Protein 4EVE (pdb70)

Organism: Helicobacter pylori (NCBI:txid210)

Solvent-accessible surface area: 8400 Å² total; per-residue (Å²): 196,105,2,38,63,11,0,35,58,0,3,0,0,0,36,5,0,55,90,13,0,50,21,1,3,158,33,3,128,41,160,52,60,170,76,0,42,142,24,0,81,96,15,23,85,96,3,30,86,13,50,90,52,0,22,93,18,0,81,109,58,68,66,138,29,24,117,71,124,86,41,3,100,166,31,26,101,12,181,74,39,130,111,88,83,27,120,7,117,72,0,11,88,71,0,12,98,15,7,68,44,0,31,145,38,0,104,88,0,13,90,21,0,119,191,89,49,27,166,87,0,28,82,26,0,66,78,15,20,64,131,6,101,138,27,15,165,102,20,77,54,98,51,133

InterPro domains:
  IPR002177 DNA-binding protein Dps [PIRSF005900] (2-144)
  IPR002177 DNA-binding protein Dps [PR01346] (25-41)
  IPR002177 DNA-binding protein Dps [PR01346] (49-65)
  IPR002177 DNA-binding protein Dps [PR01346] (121-139)
  IPR002177 DNA-binding protein Dps [PTHR42932] (2-143)
  IPR002177 DNA-binding protein Dps [cd01043] (5-143)
  IPR008331 Ferritin/DPS domain [PF00210] (5-143)
  IPR009078 Ferritin-like superfamily [SSF47240] (2-143)
  IPR012347 Ferritin-like [G3DSA:1.20.1260.10] (1-144)
  IPR023188 DNA-binding protein Dps, conserved site [PS00818] (25-41)
  IPR023188 DNA-binding protein Dps, conserved site [PS00819] (51-65)

Structure (mmCIF, N/CA/C/O backbone):
data_4EVE
#
_entry.id   4EVE
#
_cell.length_a   187.790
_cell.length_b   187.790
_cell.length_c   187.790
_cell.angle_alpha   90.000
_cell.angle_beta   90.000
_cell.angle_gamma   90.000
#
_symmetry.space_group_name_H-M   'F 4 3 2'
#
loop_
_entity.id
_entity.type
_entity.pdbx_description
1 polymer 'Neutrophil-activating protein'
2 non-polymer 'SULFATE ION'
3 water water
#
loop_
_atom_site.group_PDB
_atom_site.id
_atom_site.type_symbol
_atom_site.label_atom_id
_atom_site.label_alt_id
_atom_site.label_comp_id
_atom_site.label_asym_id
_atom_site.label_entity_id
_atom_site.label_seq_id
_atom_site.pdbx_PDB_ins_code
_atom_site.Cartn_x
_atom_site.Cartn_y
_atom_site.Cartn_z
_atom_site.occupancy
_atom_site.B_iso_or_equiv
_atom_site.auth_seq_id
_atom_site.auth_comp_id
_atom_site.auth_asym_id
_atom_site.auth_atom_id
_atom_site.pdbx_PDB_model_num
ATOM 1 N N . MET A 1 21 ? 32.799 30.376 6.154 1.00 35.21 1 MET A N 1
ATOM 2 C CA . MET A 1 21 ? 31.745 29.332 6.353 1.00 35.11 1 MET A CA 1
ATOM 3 C C . MET A 1 21 ? 32.132 28.254 7.374 1.00 34.23 1 MET A C 1
ATOM 4 O O . MET A 1 21 ? 31.316 27.892 8.219 1.00 34.44 1 MET A O 1
ATOM 9 N N . LYS A 1 22 ? 33.360 27.742 7.291 1.00 33.05 2 LYS A N 1
ATOM 10 C CA . LYS A 1 22 ? 33.928 26.900 8.351 1.00 31.79 2 LYS A CA 1
ATOM 11 C C . LYS A 1 22 ? 34.293 27.769 9.557 1.00 30.62 2 LYS A C 1
ATOM 12 O O . LYS A 1 22 ? 34.536 28.964 9.408 1.00 30.28 2 LYS A O 1
ATOM 18 N N . THR A 1 23 ? 34.358 27.160 10.739 1.00 29.21 3 THR A N 1
ATOM 19 C CA . THR A 1 23 ? 34.640 27.898 11.968 1.00 28.16 3 THR A CA 1
ATOM 20 C C . THR A 1 23 ? 35.929 28.727 11.889 1.00 27.39 3 THR A C 1
ATOM 21 O O . THR A 1 23 ? 35.914 29.914 12.218 1.00 26.83 3 THR A O 1
ATOM 25 N N . PHE A 1 24 ? 37.023 28.121 11.429 1.00 26.57 4 PHE A N 1
ATOM 26 C CA . PHE A 1 24 ? 38.304 28.829 11.380 1.00 26.04 4 PHE A CA 1
ATOM 27 C C . PHE A 1 24 ? 38.282 30.003 10.391 1.00 25.20 4 PHE A C 1
ATOM 28 O O . PHE A 1 24 ? 38.943 31.013 10.610 1.00 24.92 4 PHE A O 1
ATOM 36 N N . GLU A 1 25 ? 37.508 29.857 9.320 1.00 24.40 5 GLU A N 1
ATOM 37 C CA . GLU A 1 25 ? 37.319 30.922 8.338 1.00 23.84 5 GLU A CA 1
ATOM 38 C C . GLU A 1 25 ? 36.527 32.103 8.909 1.00 22.76 5 GLU A C 1
ATOM 39 O O . GLU A 1 25 ? 36.890 33.256 8.682 1.00 22.53 5 GLU A O 1
ATOM 45 N N . ILE A 1 26 ? 35.457 31.819 9.653 1.00 21.18 6 ILE A N 1
ATOM 46 C CA . ILE A 1 26 ? 34.715 32.878 10.340 1.00 19.98 6 ILE A CA 1
ATOM 47 C C . ILE A 1 26 ? 35.643 33.617 11.306 1.00 19.08 6 ILE A C 1
ATOM 48 O O . ILE A 1 26 ? 35.686 34.849 11.308 1.00 18.63 6 ILE A O 1
ATOM 53 N N . LEU A 1 27 ? 36.400 32.854 12.096 1.00 18.06 7 LEU A N 1
ATOM 54 C CA . LEU A 1 27 ? 37.356 33.412 13.051 1.00 17.68 7 LEU A CA 1
ATOM 55 C C . LEU A 1 27 ? 38.387 34.322 12.392 1.00 17.52 7 LEU A C 1
ATOM 56 O O . LEU A 1 27 ? 38.656 35.414 12.888 1.00 17.53 7 LEU A O 1
ATOM 61 N N . LYS A 1 28 ? 38.945 33.876 11.270 1.00 17.64 8 LYS A N 1
ATOM 62 C CA . LYS A 1 28 ? 39.983 34.633 10.568 1.00 17.99 8 LYS A CA 1
ATOM 63 C C . LYS A 1 28 ? 39.453 35.943 9.984 1.00 17.68 8 LYS A C 1
ATOM 64 O O . LYS A 1 28 ? 40.122 36.975 10.061 1.00 17.38 8 LYS A O 1
ATOM 70 N N . HIS A 1 29 ? 38.252 35.894 9.410 1.00 17.38 9 HIS A N 1
ATOM 71 C CA . HIS A 1 29 ? 37.595 37.095 8.898 1.00 17.64 9 HIS A CA 1
ATOM 72 C C . HIS A 1 29 ? 37.229 38.067 10.026 1.00 17.18 9 HIS A C 1
ATOM 73 O O . HIS A 1 29 ? 37.294 39.283 9.846 1.00 17.15 9 HIS A O 1
ATOM 80 N N . LEU A 1 30 ? 36.857 37.523 11.186 1.00 16.69 10 LEU A N 1
ATOM 81 C CA . LEU A 1 30 ? 36.593 38.338 12.376 1.00 16.08 10 LEU A CA 1
ATOM 82 C C . LEU A 1 30 ? 37.869 38.968 12.926 1.00 15.84 10 LEU A C 1
ATOM 83 O O . LEU A 1 30 ? 37.842 40.088 13.432 1.00 15.80 10 LEU A O 1
ATOM 88 N N . GLN A 1 31 ? 38.984 38.244 12.838 1.00 15.71 11 GLN A N 1
ATOM 89 C CA . GLN A 1 31 ? 40.270 38.781 13.280 1.00 15.57 11 GLN A CA 1
ATOM 90 C C . GLN A 1 31 ? 40.669 39.959 12.397 1.00 15.35 11 GLN A C 1
ATOM 91 O O . GLN A 1 31 ? 41.230 40.949 12.877 1.00 15.10 11 GLN A O 1
ATOM 97 N N . ALA A 1 32 ? 40.358 39.844 11.107 1.00 15.21 12 ALA A N 1
ATOM 98 C CA . ALA A 1 32 ? 40.599 40.912 10.144 1.00 15.23 12 ALA A CA 1
ATOM 99 C C . ALA A 1 32 ? 39.739 42.133 10.474 1.00 15.19 12 ALA A C 1
ATOM 100 O O . ALA A 1 32 ? 40.246 43.254 10.530 1.00 15.20 12 ALA A O 1
ATOM 102 N N . ASP A 1 33 ? 38.444 41.903 10.710 1.00 15.03 13 ASP A N 1
ATOM 103 C CA . ASP A 1 33 ? 37.527 42.967 11.126 1.00 15.07 13 ASP A CA 1
ATOM 104 C C . ASP A 1 33 ? 38.001 43.655 12.405 1.00 14.68 13 ASP A C 1
ATOM 105 O O . ASP A 1 33 ? 37.932 44.869 12.513 1.00 14.87 13 ASP A O 1
ATOM 110 N N . ALA A 1 34 ? 38.482 42.863 13.362 1.00 14.35 14 ALA A N 1
ATOM 111 C CA . ALA A 1 34 ? 38.918 43.367 14.664 1.00 14.09 14 ALA A CA 1
ATOM 112 C C . ALA A 1 34 ? 40.008 44.433 14.557 1.00 13.94 14 ALA A C 1
ATOM 113 O O . ALA A 1 34 ? 39.901 45.493 15.170 1.00 13.80 14 ALA A O 1
ATOM 115 N N . ILE A 1 35 ? 41.049 44.160 13.776 1.00 13.94 15 ILE A N 1
ATOM 116 C CA . ILE A 1 35 ? 42.151 45.113 13.657 1.00 14.11 15 ILE A CA 1
ATOM 117 C C . ILE A 1 35 ? 41.784 46.309 12.772 1.00 14.32 15 ILE A C 1
ATOM 118 O O . ILE A 1 35 ? 42.222 47.430 13.037 1.00 14.47 15 ILE A O 1
ATOM 123 N N . VAL A 1 36 ? 40.972 46.066 11.741 1.00 14.41 16 VAL A N 1
ATOM 124 C CA . VAL A 1 36 ? 40.466 47.134 10.876 1.00 14.67 16 VAL A CA 1
ATOM 125 C C . VAL A 1 36 ? 39.593 48.090 11.693 1.00 15.04 16 VAL A C 1
ATOM 126 O O . VAL A 1 36 ? 39.689 49.310 11.540 1.00 15.11 16 VAL A O 1
ATOM 130 N N . LEU A 1 37 ? 38.766 47.520 12.571 1.00 15.48 17 LEU A N 1
ATOM 131 C CA . LEU A 1 37 ? 37.902 48.298 13.467 1.00 15.81 17 LEU A CA 1
ATOM 132 C C . LEU A 1 37 ? 38.699 49.023 14.537 1.00 16.06 17 LEU A C 1
ATOM 133 O O . LEU A 1 37 ? 38.354 50.143 14.910 1.00 16.23 17 LEU A O 1
ATOM 138 N N . PHE A 1 38 ? 39.750 48.372 15.037 1.00 16.30 18 PHE A N 1
ATOM 139 C CA . PHE A 1 38 ? 40.700 49.015 15.941 1.00 16.62 18 PHE A CA 1
ATOM 140 C C . PHE A 1 38 ? 41.222 50.313 15.315 1.00 16.66 18 PHE A C 1
ATOM 141 O O . PHE A 1 38 ? 41.265 51.363 15.970 1.00 16.06 18 PHE A O 1
ATOM 149 N N . MET A 1 39 ? 41.616 50.214 14.046 1.00 16.63 19 MET A N 1
ATOM 150 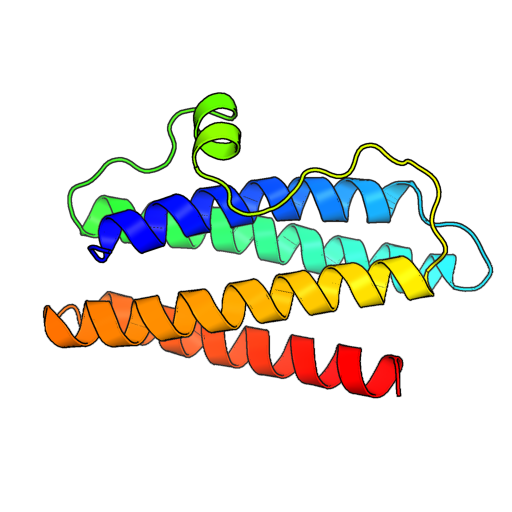C CA . MET A 1 39 ? 42.190 51.325 13.299 1.00 16.79 19 MET A CA 1
ATOM 151 C C . MET A 1 39 ? 41.153 52.410 13.033 1.00 16.57 19 MET A C 1
ATOM 152 O O . MET A 1 39 ? 41.441 53.604 13.178 1.00 16.41 19 MET A O 1
ATOM 157 N N . LYS A 1 40 ? 39.950 51.988 12.648 1.00 16.44 20 LYS A N 1
ATOM 158 C CA . LYS A 1 40 ? 38.850 52.912 12.383 1.00 16.17 20 LYS A CA 1
ATOM 159 C C . LYS A 1 40 ? 38.525 53.746 13.624 1.00 16.15 20 LYS A C 1
ATOM 160 O O . LYS A 1 40 ? 38.372 54.963 13.545 1.00 15.67 20 LYS A O 1
ATOM 166 N N . VAL A 1 41 ? 38.428 53.080 14.769 1.00 16.23 21 VAL A N 1
ATOM 167 C CA . VAL A 1 41 ? 38.099 53.760 16.015 1.00 16.33 21 VAL A CA 1
ATOM 168 C C . VAL A 1 41 ? 39.292 54.572 16.539 1.00 16.44 21 VAL A C 1
ATOM 169 O O . VAL A 1 41 ? 39.098 55.612 17.161 1.00 16.46 21 VAL A O 1
ATOM 173 N N . HIS A 1 42 ? 40.514 54.116 16.257 1.00 16.70 22 HIS A N 1
ATOM 174 C CA . HIS A 1 42 ? 41.726 54.893 16.564 1.00 17.34 22 HIS A CA 1
ATOM 175 C C . HIS A 1 42 ? 41.676 56.240 15.823 1.00 17.69 22 HIS A C 1
ATOM 176 O O . HIS A 1 42 ? 41.989 57.287 16.394 1.00 17.74 22 HIS A O 1
ATOM 183 N N . ASN A 1 43 ? 41.272 56.190 14.553 1.00 18.05 23 ASN A N 1
ATOM 184 C CA . ASN A 1 43 ? 41.039 57.373 13.726 1.00 18.76 23 ASN A CA 1
ATOM 185 C C . ASN A 1 43 ? 40.011 58.307 14.384 1.00 18.71 23 ASN A C 1
ATOM 186 O O . ASN A 1 43 ? 40.290 59.491 14.582 1.00 18.52 23 ASN A O 1
ATOM 191 N N . PHE A 1 44 ? 38.845 57.766 14.745 1.00 18.59 24 PHE A N 1
ATOM 192 C CA . PHE A 1 44 ? 37.806 58.540 15.436 1.00 18.75 24 PHE A CA 1
ATOM 193 C C . PHE A 1 44 ? 38.348 59.202 16.701 1.00 18.58 24 PHE A C 1
ATOM 194 O O . PHE A 1 44 ? 38.115 60.393 16.939 1.00 18.46 24 PHE A O 1
ATOM 202 N N . HIS A 1 45 ? 39.069 58.414 17.494 1.00 18.31 25 HIS A N 1
ATOM 203 C CA . HIS A 1 45 ? 39.635 58.841 18.775 1.00 18.54 25 HIS A CA 1
ATOM 204 C C . HIS A 1 45 ? 40.435 60.136 18.672 1.00 18.70 25 HIS A C 1
ATOM 205 O O . HIS A 1 45 ? 40.224 61.066 19.454 1.00 18.78 25 HIS A O 1
ATOM 212 N N . TRP A 1 46 ? 41.327 60.200 17.691 1.00 19.27 26 TRP A N 1
ATOM 213 C CA . TRP A 1 46 ? 42.232 61.338 17.544 1.00 19.92 26 TRP A CA 1
ATOM 214 C C . TRP A 1 46 ? 41.625 62.513 16.779 1.00 20.76 26 TRP A C 1
ATOM 215 O O . TRP A 1 46 ? 42.094 63.650 16.902 1.00 20.75 26 TRP A O 1
ATOM 226 N N . ASN A 1 47 ? 40.579 62.237 16.004 1.00 21.55 27 ASN A N 1
ATOM 227 C CA . ASN A 1 47 ? 39.993 63.244 15.115 1.00 22.47 27 ASN A CA 1
ATOM 228 C C . ASN A 1 47 ? 38.653 63.832 15.557 1.00 22.98 27 ASN A C 1
ATOM 229 O O . ASN A 1 47 ? 38.123 64.730 14.899 1.00 22.98 27 ASN A O 1
ATOM 234 N N . VAL A 1 48 ? 38.117 63.334 16.668 1.00 23.76 28 VAL A N 1
ATOM 235 C CA . VAL A 1 48 ? 36.865 63.857 17.210 1.00 24.74 28 VAL A CA 1
ATOM 236 C C . VAL A 1 48 ? 37.053 65.295 17.713 1.00 25.45 28 VAL A C 1
ATOM 237 O O . VAL A 1 48 ? 38.067 65.621 18.337 1.00 25.13 28 VAL A O 1
ATOM 241 N N . LYS A 1 49 ? 36.074 66.141 17.399 1.00 26.54 29 LYS A N 1
ATOM 242 C CA . LYS A 1 49 ? 36.069 67.556 17.769 1.00 27.76 29 LYS A CA 1
ATOM 243 C C . LYS A 1 49 ? 34.700 67.909 18.351 1.00 28.31 29 LYS A C 1
ATOM 244 O O . LYS A 1 49 ? 33.729 67.179 18.146 1.00 28.22 29 LYS A O 1
ATOM 250 N N . GLY A 1 50 ? 34.621 69.029 19.068 1.00 29.03 30 GLY A N 1
ATOM 251 C CA . GLY A 1 50 ? 33.337 69.557 19.532 1.00 29.81 30 GLY A CA 1
ATOM 252 C C . GLY A 1 50 ? 33.083 69.336 21.009 1.00 30.47 30 GLY A C 1
ATOM 253 O O . GLY A 1 50 ? 33.889 68.709 21.693 1.00 30.36 30 GLY A O 1
ATOM 254 N N . THR A 1 51 ? 31.948 69.840 21.493 1.00 31.19 31 THR A N 1
ATOM 255 C CA . THR A 1 51 ? 31.636 69.842 22.931 1.00 32.01 31 THR A CA 1
ATOM 256 C C . THR A 1 51 ? 31.537 68.456 23.554 1.00 32.26 31 THR A C 1
ATOM 257 O O . THR A 1 51 ? 31.589 68.315 24.782 1.00 32.44 31 THR A O 1
ATOM 261 N N . ASP A 1 52 ? 31.405 67.436 22.713 1.00 32.46 32 ASP A N 1
ATOM 262 C CA . ASP A 1 52 ? 31.395 66.065 23.199 1.00 32.76 32 ASP A CA 1
ATOM 263 C C . ASP A 1 52 ? 32.793 65.439 23.247 1.00 32.30 32 ASP A C 1
ATOM 264 O O . ASP A 1 52 ? 32.944 64.292 23.673 1.00 32.46 32 ASP A O 1
ATOM 269 N N . PHE A 1 53 ? 33.809 66.204 22.842 1.00 31.81 33 PHE A N 1
ATOM 270 C CA . PHE A 1 53 ? 35.173 65.683 22.711 1.00 31.15 33 PHE A CA 1
ATOM 271 C C . PHE A 1 53 ? 35.617 64.776 23.856 1.00 31.31 33 PHE A C 1
ATOM 272 O O . PHE A 1 53 ? 36.015 63.637 23.620 1.00 31.08 33 PHE A O 1
ATOM 280 N N . PHE A 1 54 ? 35.554 65.286 25.086 1.00 31.35 34 PHE A N 1
ATOM 281 C CA . PHE A 1 54 ? 36.136 64.594 26.239 1.00 31.46 34 PHE A CA 1
ATOM 282 C C . PHE A 1 54 ? 35.533 63.217 26.508 1.00 31.33 34 PHE A C 1
ATOM 283 O O . PHE A 1 54 ? 36.258 62.275 26.829 1.00 31.61 34 PHE A O 1
ATOM 291 N N . ASN A 1 55 ? 34.215 63.107 26.367 1.00 31.13 35 ASN A N 1
ATOM 292 C CA . ASN A 1 55 ? 33.515 61.830 26.521 1.00 30.89 35 ASN A CA 1
ATOM 293 C C . ASN A 1 55 ? 33.795 60.843 25.377 1.00 29.78 35 ASN A C 1
ATOM 294 O O . ASN A 1 55 ? 34.007 59.654 25.619 1.00 29.88 35 ASN A O 1
ATOM 299 N N . VAL A 1 56 ? 33.803 61.344 24.145 1.00 28.47 36 VAL A N 1
ATOM 300 C CA . VAL A 1 56 ? 34.026 60.512 22.966 1.00 27.38 36 VAL A CA 1
ATOM 301 C C . VAL A 1 56 ? 35.491 60.076 22.873 1.00 26.77 36 VAL A C 1
ATOM 302 O O . VAL A 1 56 ? 35.775 58.933 22.519 1.00 26.40 36 VAL A O 1
ATOM 306 N N . HIS A 1 57 ? 36.407 60.989 23.200 1.00 26.02 37 HIS A N 1
ATOM 307 C CA . HIS A 1 57 ? 37.841 60.698 23.228 1.00 25.39 37 HIS A CA 1
ATOM 308 C C . HIS A 1 57 ? 38.104 59.521 24.167 1.00 25.24 37 HIS A C 1
ATOM 309 O O . HIS A 1 57 ? 38.810 58.582 23.805 1.00 25.05 37 HIS A O 1
ATOM 316 N N . LYS A 1 58 ? 37.499 59.560 25.353 1.00 25.28 38 LYS A N 1
ATOM 317 C CA . LYS A 1 58 ? 37.664 58.488 26.342 1.00 25.41 38 LYS A CA 1
ATOM 318 C C . LYS A 1 58 ? 36.984 57.188 25.911 1.00 24.76 38 LYS A C 1
ATOM 319 O O . LYS A 1 58 ? 37.588 56.117 25.991 1.00 24.55 38 LYS A O 1
ATOM 325 N N . ALA A 1 59 ? 35.732 57.291 25.462 1.00 24.26 39 ALA A N 1
ATOM 326 C CA . ALA A 1 59 ? 34.958 56.123 25.045 1.00 23.53 39 ALA A CA 1
ATOM 327 C C . ALA A 1 59 ? 35.635 55.378 23.890 1.00 23.17 39 ALA A C 1
ATOM 328 O O . ALA A 1 59 ? 35.738 54.150 23.915 1.00 23.15 39 ALA A O 1
ATOM 330 N N . THR A 1 60 ? 36.110 56.126 22.895 1.00 22.51 40 THR A N 1
ATOM 331 C CA . THR A 1 60 ? 36.768 55.530 21.733 1.00 21.93 40 THR A CA 1
ATOM 332 C C . THR A 1 60 ? 38.081 54.821 22.085 1.00 22.00 40 THR A C 1
ATOM 333 O O . THR A 1 60 ? 38.428 53.824 21.454 1.00 21.52 40 THR A O 1
ATOM 337 N N . GLU A 1 61 ? 38.805 55.326 23.087 1.00 22.01 41 GLU A N 1
ATOM 338 C CA . GLU A 1 61 ? 40.017 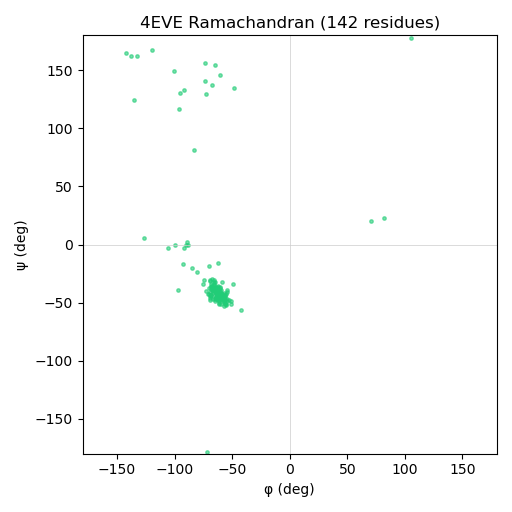54.643 23.544 1.00 22.40 41 GLU A CA 1
ATOM 339 C C . GLU A 1 61 ? 39.672 53.273 24.127 1.00 22.20 41 GLU A C 1
ATOM 340 O O . GLU A 1 61 ? 40.361 52.290 23.859 1.00 21.99 41 GLU A O 1
ATOM 346 N N . GLU A 1 62 ? 38.601 53.218 24.915 1.00 22.04 42 GLU A N 1
ATOM 347 C CA . GLU A 1 62 ? 38.124 51.955 25.463 1.00 22.36 42 GLU A CA 1
ATOM 348 C C . GLU A 1 62 ? 37.673 51.016 24.352 1.00 21.44 42 GLU A C 1
ATOM 349 O O . GLU A 1 62 ? 37.994 49.832 24.378 1.00 21.44 42 GLU A O 1
ATOM 355 N N . ILE A 1 63 ? 36.942 51.562 23.379 1.00 20.70 43 ILE A N 1
ATOM 356 C CA . ILE A 1 63 ? 36.428 50.786 22.249 1.00 19.92 43 ILE A CA 1
ATOM 357 C C . ILE A 1 63 ? 37.553 50.202 21.385 1.00 19.83 43 ILE A C 1
ATOM 358 O O . ILE A 1 63 ? 37.517 49.017 21.042 1.00 19.53 43 ILE A O 1
ATOM 363 N N . TYR A 1 64 ? 38.558 51.007 21.045 1.00 19.43 44 TYR A N 1
ATOM 364 C CA . TYR A 1 64 ? 39.631 50.465 20.211 1.00 19.63 44 TYR A CA 1
ATOM 365 C C . TYR A 1 64 ? 40.514 49.441 20.936 1.00 19.69 44 TYR A C 1
ATOM 366 O O . TYR A 1 64 ? 41.010 48.510 20.303 1.00 19.81 44 TYR A O 1
ATOM 375 N N . GLU A 1 65 ? 40.674 49.593 22.253 1.00 19.92 45 GLU A N 1
ATOM 376 C CA . GLU A 1 65 ? 41.422 48.611 23.056 1.00 20.40 45 GLU A CA 1
ATOM 377 C C . GLU A 1 65 ? 40.671 47.285 23.171 1.00 20.10 45 GLU A C 1
ATOM 378 O O . GLU A 1 65 ? 41.291 46.229 23.277 1.00 19.84 45 GLU A O 1
ATOM 384 N N . GLU A 1 66 ? 39.340 47.353 23.165 1.00 19.99 46 GLU A N 1
ATOM 385 C CA . GLU A 1 66 ? 38.494 46.159 23.122 1.00 20.47 46 GLU A CA 1
ATOM 386 C C . GLU A 1 66 ? 38.671 45.407 21.804 1.00 20.05 46 GLU A C 1
ATOM 387 O O . GLU A 1 66 ? 38.726 44.178 21.795 1.00 20.10 46 GLU A O 1
ATOM 393 N N . PHE A 1 67 ? 38.767 46.148 20.699 1.00 19.66 47 PHE A N 1
ATOM 394 C CA . PHE A 1 67 ? 39.010 45.537 19.396 1.00 19.41 47 PHE A CA 1
ATOM 395 C C . PHE A 1 67 ? 40.411 44.946 19.303 1.00 19.16 47 PHE A C 1
ATOM 396 O O . PHE A 1 67 ? 40.608 43.918 18.654 1.00 19.20 47 PHE A O 1
ATOM 404 N N . ALA A 1 68 ? 41.373 45.592 19.962 1.00 18.69 48 ALA A N 1
ATOM 405 C CA . ALA A 1 68 ? 42.729 45.057 20.054 1.00 18.35 48 ALA A CA 1
ATOM 406 C C . ALA A 1 68 ? 42.739 43.744 20.835 1.00 18.06 48 ALA A C 1
ATOM 407 O O . ALA A 1 68 ? 43.423 42.799 20.451 1.00 17.63 48 ALA A O 1
ATOM 409 N N . ASP A 1 69 ? 41.965 43.685 21.918 1.00 17.87 49 ASP A N 1
ATOM 410 C CA . ASP A 1 69 ? 41.850 42.462 22.716 1.00 17.83 49 ASP A CA 1
ATOM 411 C C . ASP A 1 69 ? 41.165 41.344 21.933 1.00 17.56 49 ASP A C 1
ATOM 412 O O . ASP A 1 69 ? 41.563 40.181 22.020 1.00 17.46 49 ASP A O 1
ATOM 417 N N . MET A 1 70 ? 40.130 41.711 21.177 1.00 17.24 50 MET A N 1
ATOM 418 C CA . MET A 1 70 ? 39.391 40.771 20.332 1.00 16.79 50 MET A CA 1
ATOM 419 C C . MET A 1 70 ? 40.303 40.147 19.278 1.00 16.24 50 MET A C 1
ATOM 420 O O . MET A 1 70 ? 40.245 38.944 19.034 1.00 16.13 50 MET A O 1
ATOM 425 N N . PHE A 1 71 ? 41.129 40.987 18.659 1.00 15.82 51 PHE A N 1
ATOM 426 C CA . PHE A 1 71 ? 42.156 40.561 17.711 1.00 15.67 51 PHE A CA 1
ATOM 427 C C . PHE A 1 71 ? 43.011 39.442 18.310 1.00 15.69 51 PHE A C 1
ATOM 428 O O . PHE A 1 71 ? 43.189 38.395 17.681 1.00 15.86 51 PHE A O 1
ATOM 436 N N . ASP A 1 72 ? 43.519 39.666 19.524 1.00 15.69 52 ASP A N 1
ATOM 437 C CA . ASP A 1 72 ? 44.303 38.661 20.256 1.00 16.28 52 ASP A CA 1
ATOM 438 C C . ASP A 1 72 ? 43.512 37.383 20.560 1.00 15.82 52 ASP A C 1
ATOM 439 O O . ASP A 1 72 ? 44.011 36.279 20.345 1.00 15.92 52 ASP A O 1
ATOM 444 N N . ASP A 1 73 ? 42.286 37.538 21.064 1.00 15.76 53 ASP A N 1
ATOM 445 C CA . ASP A 1 73 ? 41.429 36.399 21.416 1.00 15.43 53 ASP A CA 1
ATOM 446 C C . ASP A 1 73 ? 41.168 35.504 20.215 1.00 15.03 53 ASP A C 1
ATOM 447 O O . ASP A 1 73 ? 41.198 34.279 20.325 1.00 15.19 53 ASP A O 1
ATOM 452 N N . LEU A 1 74 ? 40.898 36.129 19.072 1.00 14.60 54 LEU A N 1
ATOM 453 C CA . LEU A 1 74 ? 40.561 35.410 17.850 1.00 14.32 54 LEU A CA 1
ATOM 454 C C . LEU A 1 74 ? 41.762 34.633 17.319 1.00 14.49 54 LEU A C 1
ATOM 455 O O . LEU A 1 74 ? 41.610 33.517 16.823 1.00 13.83 54 LEU A O 1
ATOM 460 N N . ALA A 1 75 ? 42.950 35.226 17.432 1.00 14.95 55 ALA A N 1
ATOM 461 C CA . ALA A 1 75 ? 44.188 34.544 17.056 1.00 15.80 55 ALA A CA 1
ATOM 462 C C . ALA A 1 75 ? 44.365 33.260 17.869 1.00 16.48 55 ALA A C 1
ATOM 463 O O . ALA A 1 75 ? 44.731 32.218 17.323 1.00 16.57 55 ALA A O 1
ATOM 465 N N . GLU A 1 76 ? 44.094 33.349 19.171 1.00 17.27 56 GLU A N 1
ATOM 466 C CA . GLU A 1 76 ? 44.167 32.200 20.070 1.00 18.11 56 GLU A CA 1
ATOM 467 C C . GLU A 1 76 ? 43.181 31.105 19.655 1.00 18.34 56 GLU A C 1
ATOM 468 O O . GLU A 1 76 ? 43.532 29.922 19.656 1.00 18.42 56 GLU A O 1
ATOM 474 N N . ARG A 1 77 ? 41.959 31.503 19.296 1.00 18.49 57 ARG A N 1
ATOM 475 C CA . ARG A 1 77 ? 40.942 30.558 18.820 1.00 18.72 57 ARG A CA 1
ATOM 476 C C . ARG A 1 77 ? 41.378 29.854 17.534 1.00 18.50 57 ARG A C 1
ATOM 477 O O . ARG A 1 77 ? 41.089 28.670 17.337 1.00 18.09 57 ARG A O 1
ATOM 485 N N . ILE A 1 78 ? 42.074 30.586 16.667 1.00 18.09 58 ILE A N 1
ATOM 486 C CA . ILE A 1 78 ? 42.505 30.043 15.382 1.00 17.97 58 ILE A CA 1
ATOM 487 C C . ILE A 1 78 ? 43.588 28.969 15.538 1.00 18.15 58 ILE A C 1
ATOM 488 O O . ILE A 1 78 ? 43.499 27.912 14.911 1.00 17.81 58 ILE A O 1
ATOM 493 N N . VAL A 1 79 ? 44.595 29.232 16.372 1.00 18.44 59 VAL A N 1
ATOM 494 C CA . VAL A 1 79 ? 45.697 28.276 16.544 1.00 19.06 59 VAL A CA 1
ATOM 495 C C . VAL A 1 79 ? 45.230 26.971 17.184 1.00 19.55 59 VAL A C 1
ATOM 496 O O . VAL A 1 79 ? 45.747 25.904 16.852 1.00 19.31 59 VAL A O 1
ATOM 500 N N . GLN A 1 80 ? 44.249 27.064 18.084 1.00 19.98 60 GLN A N 1
ATOM 501 C CA . GLN A 1 80 ? 43.704 25.884 18.761 1.00 20.70 60 GLN A CA 1
ATOM 502 C C . GLN A 1 80 ? 42.902 24.997 17.813 1.00 21.20 60 GLN A C 1
ATOM 503 O O . GLN A 1 80 ? 42.673 23.820 18.098 1.00 21.53 60 GLN A O 1
ATOM 509 N N . LEU A 1 81 ? 42.498 25.563 16.679 1.00 21.50 61 LEU A N 1
ATOM 510 C CA . LEU A 1 81 ? 41.890 24.789 15.600 1.00 21.90 61 LEU A CA 1
ATOM 511 C C . LEU A 1 81 ? 42.926 24.248 14.605 1.00 21.99 61 LEU A C 1
ATOM 512 O O . LEU A 1 81 ? 42.565 23.613 13.616 1.00 22.31 61 LEU A O 1
ATOM 517 N N . GLY A 1 82 ? 44.207 24.508 14.869 1.00 21.93 62 GLY A N 1
ATOM 518 C CA . GLY A 1 82 ? 45.300 24.020 14.022 1.00 21.92 62 GLY A CA 1
ATOM 519 C C . GLY A 1 82 ? 45.567 24.852 12.777 1.00 21.93 62 GLY A C 1
ATOM 520 O O . GLY A 1 82 ? 46.138 24.355 11.808 1.00 21.92 62 GLY A O 1
ATOM 521 N N . HIS A 1 83 ? 45.155 26.117 12.802 1.00 21.80 63 HIS A N 1
ATOM 522 C CA . HIS A 1 83 ? 45.353 27.017 11.671 1.00 21.73 63 HIS A CA 1
ATOM 523 C C . HIS A 1 83 ? 46.194 28.222 12.059 1.00 21.59 63 HIS A C 1
ATOM 524 O O . HIS A 1 83 ? 46.446 28.463 13.242 1.00 21.61 63 HIS A O 1
ATOM 531 N N . HIS A 1 84 ? 46.640 28.965 11.050 1.00 21.17 64 HIS A N 1
ATOM 532 C CA . HIS A 1 84 ? 47.420 30.167 11.266 1.00 20.84 64 HIS A CA 1
ATOM 533 C C . HIS A 1 84 ? 46.498 31.375 11.343 1.00 20.20 64 HIS A C 1
ATOM 534 O O . HIS A 1 84 ? 45.601 31.525 10.515 1.00 20.32 64 HIS A O 1
ATOM 541 N N . PRO A 1 85 ? 46.702 32.236 12.352 1.00 19.82 65 PRO A N 1
ATOM 542 C CA . PRO A 1 85 ? 45.954 33.492 12.352 1.00 19.46 65 PRO A CA 1
ATOM 543 C C . PRO A 1 85 ? 46.500 34.404 11.261 1.00 19.15 65 PRO A C 1
ATOM 544 O O . PRO A 1 85 ? 47.419 34.006 10.527 1.00 18.95 65 PRO A O 1
ATOM 548 N N . LEU A 1 86 ? 45.943 35.607 11.159 1.00 18.94 66 LEU A N 1
ATOM 549 C CA . LEU A 1 86 ? 46.445 36.625 10.236 1.00 18.92 66 LEU A CA 1
ATOM 550 C C . LEU A 1 86 ? 47.949 36.803 10.339 1.00 18.84 66 LEU A C 1
ATOM 551 O O . LEU A 1 86 ? 48.503 36.888 11.433 1.00 18.90 66 LEU A O 1
ATOM 556 N N . VAL A 1 87 ? 48.593 36.872 9.181 1.00 18.56 67 VAL A N 1
ATOM 557 C CA . VAL A 1 87 ? 50.042 36.952 9.100 1.00 18.57 67 VAL A CA 1
ATOM 558 C C . VAL A 1 87 ? 50.489 38.412 8.945 1.00 18.25 67 VAL A C 1
ATOM 559 O O . VAL A 1 87 ? 51.479 38.831 9.550 1.00 18.30 67 VAL A O 1
ATOM 563 N N . THR A 1 88 ? 49.731 39.181 8.160 1.00 17.83 68 THR A N 1
ATOM 564 C CA . THR A 1 88 ? 50.086 40.558 7.797 1.00 17.67 68 THR A CA 1
ATOM 565 C C . THR A 1 88 ? 48.874 41.491 7.858 1.00 17.51 68 THR A C 1
ATOM 566 O O . THR A 1 88 ? 47.735 41.030 7.844 1.00 17.35 68 THR A O 1
ATOM 570 N N . LEU A 1 89 ? 49.127 42.800 7.906 1.00 17.30 69 LEU A N 1
ATOM 571 C CA . LEU A 1 89 ? 48.071 43.799 7.760 1.00 17.01 69 LEU A CA 1
ATOM 572 C C . LEU A 1 89 ? 47.444 43.717 6.369 1.00 16.90 69 LEU A C 1
ATOM 573 O O . LEU A 1 89 ? 46.239 43.921 6.216 1.00 16.49 69 LEU A O 1
ATOM 578 N N . SER A 1 90 ? 48.266 43.426 5.358 1.00 16.66 70 SER A N 1
ATOM 579 C CA . SER A 1 90 ? 47.752 43.175 4.008 1.00 16.79 70 SER A CA 1
ATOM 580 C C . SER A 1 90 ? 46.697 42.075 4.011 1.00 16.25 70 SER A C 1
ATOM 581 O O . SER A 1 90 ? 45.677 42.184 3.332 1.00 16.07 70 SER A O 1
ATOM 584 N N . GLU A 1 91 ? 46.934 41.023 4.790 1.00 16.32 71 GLU A N 1
ATOM 585 C CA . GLU A 1 91 ? 45.956 39.948 4.895 1.00 16.23 71 GLU A CA 1
ATOM 586 C C . GLU A 1 91 ? 44.686 40.391 5.623 1.00 16.07 71 GLU A C 1
ATOM 587 O O . GLU A 1 91 ? 43.584 39.968 5.265 1.00 15.84 71 GLU A O 1
ATOM 593 N N . ALA A 1 92 ? 44.837 41.239 6.640 1.00 16.05 72 ALA A N 1
ATOM 594 C CA . ALA A 1 92 ? 43.670 41.791 7.336 1.00 16.01 72 ALA A CA 1
ATOM 595 C C . ALA A 1 92 ? 42.789 42.607 6.384 1.00 16.01 72 ALA A C 1
ATOM 596 O O . ALA A 1 92 ? 41.566 42.462 6.376 1.00 15.96 72 ALA A O 1
ATOM 598 N N . ILE A 1 93 ? 43.417 43.450 5.572 1.00 16.16 73 ILE A N 1
ATOM 599 C CA . ILE A 1 93 ? 42.689 44.266 4.597 1.00 16.48 73 ILE A CA 1
ATOM 600 C C . ILE A 1 93 ? 41.982 43.390 3.563 1.00 16.37 73 ILE A C 1
ATOM 601 O O . ILE A 1 93 ? 40.854 43.680 3.167 1.00 16.60 73 ILE A O 1
ATOM 606 N N . LYS A 1 94 ? 42.644 42.312 3.146 1.00 16.24 74 LYS A N 1
ATOM 607 C CA . LYS A 1 94 ? 42.053 41.357 2.206 1.00 16.35 74 LYS A CA 1
ATOM 608 C C . LYS A 1 94 ? 40.771 40.732 2.760 1.00 16.35 74 LYS A C 1
ATOM 609 O O . LYS A 1 94 ? 39.733 40.755 2.105 1.00 16.46 74 LYS A O 1
ATOM 615 N N . LEU A 1 95 ? 40.851 40.202 3.976 1.00 16.37 75 LEU A N 1
ATOM 616 C CA . LEU A 1 95 ? 39.756 39.424 4.550 1.00 16.63 75 LEU A CA 1
ATOM 617 C C . LEU A 1 95 ? 38.615 40.241 5.159 1.00 16.52 75 LEU A C 1
ATOM 618 O O . LEU A 1 95 ? 37.493 39.739 5.278 1.00 16.41 75 LEU A O 1
ATOM 623 N N . THR A 1 96 ? 38.891 41.483 5.550 1.00 16.37 76 THR A N 1
ATOM 624 C CA . THR A 1 96 ? 37.894 42.287 6.263 1.00 16.32 76 THR A CA 1
ATOM 625 C C . THR A 1 96 ? 36.605 42.547 5.472 1.00 16.67 76 THR A C 1
ATOM 626 O O . THR A 1 96 ? 36.626 42.680 4.248 1.00 16.32 76 THR A O 1
ATOM 630 N N . ARG A 1 97 ? 35.491 42.602 6.197 1.00 17.05 77 ARG A N 1
ATOM 631 C CA . ARG A 1 97 ? 34.204 43.003 5.639 1.00 17.91 77 ARG A CA 1
ATOM 632 C C . ARG A 1 97 ? 33.937 44.458 5.999 1.00 18.38 77 ARG A C 1
ATOM 633 O O . ARG A 1 97 ? 32.906 45.013 5.628 1.00 18.28 77 ARG A O 1
ATOM 641 N N . VAL A 1 98 ? 34.870 45.070 6.727 1.00 19.19 78 VAL A N 1
ATOM 642 C CA . VAL A 1 98 ? 34.703 46.443 7.192 1.00 20.23 78 VAL A CA 1
ATOM 643 C C . VAL A 1 98 ? 35.368 47.425 6.230 1.00 21.34 78 VAL A C 1
ATOM 644 O O . VAL A 1 98 ? 36.525 47.246 5.852 1.00 21.24 78 VAL A O 1
ATOM 648 N N . LYS A 1 99 ? 34.630 48.459 5.833 1.00 22.87 79 LYS A N 1
ATOM 649 C CA . LYS A 1 99 ? 35.207 49.531 5.031 1.00 24.54 79 LYS A CA 1
ATOM 650 C C . LYS A 1 99 ? 36.121 50.398 5.899 1.00 25.33 79 LYS A C 1
ATOM 651 O O . LYS A 1 99 ? 35.731 50.845 6.976 1.00 25.26 79 LYS A O 1
ATOM 657 N N . GLU A 1 100 ? 37.342 50.621 5.425 1.00 26.60 80 GLU A N 1
ATOM 658 C CA . GLU A 1 100 ? 38.265 51.516 6.111 1.00 28.00 80 GLU A CA 1
ATOM 659 C C . GLU A 1 100 ? 37.844 52.970 5.917 1.00 29.28 80 GLU A C 1
ATOM 660 O O . GLU A 1 100 ? 37.399 53.359 4.837 1.00 29.72 80 GLU A O 1
ATOM 666 N N . GLU A 1 101 ? 37.971 53.764 6.974 1.00 30.67 81 GLU A N 1
ATOM 667 C CA . GLU A 1 101 ? 37.545 55.155 6.946 1.00 31.90 81 GLU A CA 1
ATOM 668 C C . GLU A 1 101 ? 38.710 56.095 6.629 1.00 32.53 81 GLU A C 1
ATOM 669 O O . GLU A 1 101 ? 39.657 56.187 7.407 1.00 32.76 81 GLU A O 1
ATOM 675 N N . THR A 1 102 ? 38.629 56.794 5.497 1.00 33.27 82 THR A N 1
ATOM 676 C CA . THR A 1 102 ? 39.674 57.749 5.105 1.00 34.10 82 THR A CA 1
ATOM 677 C C . THR A 1 102 ? 39.417 59.195 5.558 1.00 34.75 82 THR A C 1
ATOM 678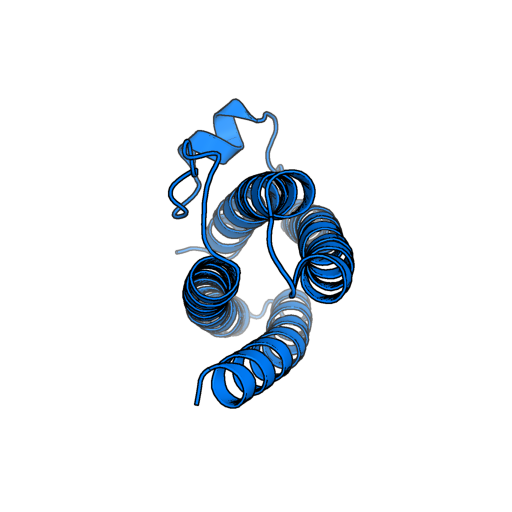 O O . THR A 1 102 ? 40.345 60.008 5.571 1.00 34.92 82 THR A O 1
ATOM 682 N N . LYS A 1 103 ? 38.177 59.514 5.935 1.00 35.54 83 LYS A N 1
ATOM 683 C CA . LYS A 1 103 ? 37.859 60.852 6.453 1.00 36.31 83 LYS A CA 1
ATOM 684 C C . LYS A 1 103 ? 38.576 61.120 7.776 1.00 36.60 83 LYS A C 1
ATOM 685 O O . LYS A 1 103 ? 38.926 60.187 8.508 1.00 36.52 83 LYS A O 1
ATOM 691 N N . THR A 1 104 ? 38.794 62.400 8.065 1.00 36.94 84 THR A N 1
ATOM 692 C CA . THR A 1 104 ? 39.436 62.827 9.307 1.00 37.47 84 THR A CA 1
ATOM 693 C C . THR A 1 104 ? 38.600 63.866 10.055 1.00 37.83 84 THR A C 1
ATOM 694 O O . THR A 1 104 ? 39.044 64.423 11.060 1.00 37.83 84 THR A O 1
ATOM 698 N N . SER A 1 105 ? 37.398 64.132 9.551 1.00 38.41 85 SER A N 1
ATOM 699 C CA . SER A 1 105 ? 36.463 65.029 10.226 1.00 38.98 85 SER A CA 1
ATOM 700 C C . SER A 1 105 ? 35.055 64.441 10.232 1.00 39.29 85 SER A C 1
ATOM 701 O O . SER A 1 105 ? 34.505 64.085 9.187 1.00 39.54 85 SER A O 1
ATOM 704 N N . PHE A 1 106 ? 34.500 64.328 11.432 1.00 39.74 86 PHE A N 1
ATOM 705 C CA . PHE A 1 106 ? 33.186 63.740 11.658 1.00 40.07 86 PHE A CA 1
ATOM 706 C C . PHE A 1 106 ? 32.530 64.558 12.752 1.00 40.23 86 PHE A C 1
ATOM 707 O O . PHE A 1 106 ? 33.211 65.315 13.447 1.00 40.45 86 PHE A O 1
ATOM 715 N N . HIS A 1 107 ? 31.221 64.415 12.931 1.00 40.15 87 HIS A N 1
ATOM 716 C CA . HIS A 1 107 ? 30.669 64.834 14.211 1.00 40.05 87 HIS A CA 1
ATOM 717 C C . HIS A 1 107 ? 30.438 63.631 15.108 1.00 39.35 87 HIS A C 1
ATOM 718 O O . HIS A 1 107 ? 30.195 62.524 14.620 1.00 39.48 87 HIS A O 1
ATOM 725 N N . SER A 1 108 ? 30.554 63.852 16.415 1.00 38.30 88 SER A N 1
ATOM 726 C CA . SER A 1 108 ? 30.498 62.786 17.419 1.00 37.24 88 SER A CA 1
ATOM 727 C C . SER A 1 108 ? 29.305 61.838 17.266 1.00 36.17 88 SER A C 1
ATOM 728 O O . SER A 1 108 ? 29.417 60.644 17.564 1.00 35.98 88 SER A O 1
ATOM 731 N N . LYS A 1 109 ? 28.171 62.375 16.811 1.00 34.75 89 LYS A N 1
ATOM 732 C CA . LYS A 1 109 ? 26.970 61.575 16.581 1.00 33.45 89 LYS A CA 1
ATOM 733 C C . LYS A 1 109 ? 27.212 60.529 15.490 1.00 32.25 89 LYS A C 1
ATOM 734 O O . LYS A 1 109 ? 26.833 59.367 15.645 1.00 31.84 89 LYS A O 1
ATOM 740 N N . ASP A 1 110 ? 27.859 60.950 14.403 1.00 30.89 90 ASP A N 1
ATOM 741 C CA . ASP A 1 110 ? 28.192 60.053 13.296 1.00 29.69 90 ASP A CA 1
ATOM 742 C C . ASP A 1 110 ? 29.202 58.982 13.685 1.00 28.40 90 ASP A C 1
ATOM 743 O O . ASP A 1 110 ? 29.174 57.885 13.131 1.00 27.96 90 ASP A O 1
ATOM 748 N N . ILE A 1 111 ? 30.090 59.308 14.625 1.00 26.90 91 ILE A N 1
ATOM 749 C CA . ILE A 1 111 ? 31.040 58.332 15.160 1.00 25.56 91 ILE A CA 1
ATOM 750 C C . ILE A 1 111 ? 30.282 57.189 15.836 1.00 24.90 91 ILE A C 1
ATOM 751 O O . ILE A 1 111 ? 30.522 56.021 15.534 1.00 24.57 91 ILE A O 1
ATOM 756 N N . PHE A 1 112 ? 29.356 57.531 16.729 1.00 24.12 92 PHE A N 1
ATOM 757 C CA . PHE A 1 112 ? 28.570 56.514 17.426 1.00 23.76 92 PHE A CA 1
ATOM 758 C C . PHE A 1 112 ? 27.640 55.735 16.497 1.00 23.07 92 PHE A C 1
ATOM 759 O O . PHE A 1 112 ? 27.457 54.532 16.689 1.00 22.55 92 PHE A O 1
ATOM 767 N N . LYS A 1 113 ? 27.073 56.413 15.497 1.00 22.35 93 LYS A N 1
ATOM 768 C CA . LYS A 1 113 ? 26.257 55.746 14.475 1.00 22.26 93 LYS A CA 1
ATOM 769 C C . LYS A 1 113 ? 27.063 54.692 13.727 1.00 21.87 93 LYS A C 1
ATOM 770 O O . LYS A 1 113 ? 26.594 53.568 13.535 1.00 21.62 93 LYS A O 1
ATOM 776 N N . GLU A 1 114 ? 28.277 55.068 13.319 1.00 21.64 94 GLU A N 1
ATOM 777 C CA . GLU A 1 114 ? 29.189 5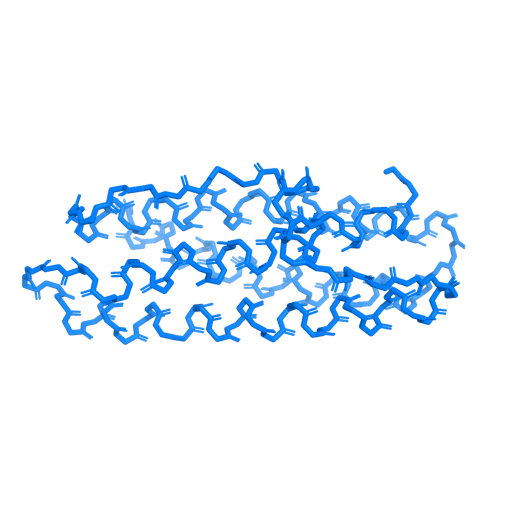4.170 12.615 1.00 21.71 94 GLU A CA 1
ATOM 778 C C . GLU A 1 114 ? 29.569 52.957 13.457 1.00 20.92 94 GLU A C 1
ATOM 779 O O . GLU A 1 114 ? 29.477 51.824 12.987 1.00 20.82 94 GLU A O 1
ATOM 785 N N . ILE A 1 115 ? 29.999 53.205 14.693 1.00 20.42 95 ILE A N 1
ATOM 786 C CA . ILE A 1 115 ? 30.422 52.136 15.597 1.00 19.9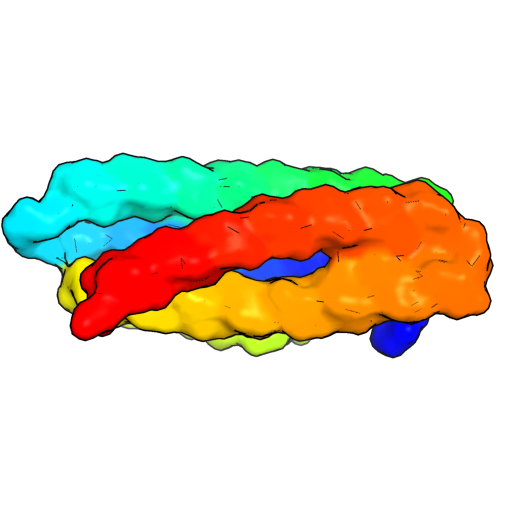5 95 ILE A CA 1
ATOM 787 C C . ILE A 1 115 ? 29.263 51.166 15.864 1.00 19.83 95 ILE A C 1
ATOM 788 O O . ILE A 1 115 ? 29.465 49.951 15.883 1.00 19.77 95 ILE A O 1
ATOM 793 N N . LEU A 1 116 ? 28.053 51.708 16.034 1.00 19.53 96 LEU A N 1
ATOM 794 C CA . LEU A 1 116 ? 26.848 50.897 16.235 1.00 19.14 96 LEU A CA 1
ATOM 795 C C . LEU A 1 116 ? 26.663 49.912 15.080 1.00 19.16 96 LEU A C 1
ATOM 796 O O . LEU A 1 116 ? 26.461 48.719 15.304 1.00 19.16 96 LEU A O 1
ATOM 801 N N . GLU A 1 117 ? 26.736 50.417 13.849 1.00 19.21 97 GLU A N 1
ATOM 802 C CA . GLU A 1 117 ? 26.591 49.572 12.659 1.00 19.47 97 GLU A CA 1
ATOM 803 C C . GLU A 1 117 ? 27.660 48.483 12.590 1.00 19.02 97 GLU A C 1
ATOM 804 O O . GLU A 1 117 ? 27.382 47.367 12.159 1.00 18.65 97 GLU A O 1
ATOM 810 N N . ASP A 1 118 ? 28.874 48.815 13.028 1.00 18.64 98 ASP A N 1
ATOM 811 C CA . ASP A 1 118 ? 29.959 47.842 13.079 1.00 18.54 98 ASP A CA 1
ATOM 812 C C . ASP A 1 118 ? 29.687 46.772 14.135 1.00 18.37 98 ASP A C 1
ATOM 813 O O . ASP A 1 118 ? 29.884 45.587 13.874 1.00 18.29 98 ASP A O 1
ATOM 818 N N . TYR A 1 119 ? 29.233 47.191 15.319 1.00 18.33 99 TYR A N 1
ATOM 819 C CA . TYR A 1 119 ? 28.827 46.251 16.372 1.00 18.40 99 TYR A CA 1
ATOM 820 C C . TYR A 1 119 ? 27.743 45.290 15.887 1.00 18.30 99 TYR A C 1
ATOM 821 O O . TYR A 1 119 ? 27.809 44.086 16.150 1.00 18.33 99 TYR A O 1
ATOM 830 N N . LYS A 1 120 ? 26.753 45.831 15.174 1.00 18.24 100 LYS A N 1
ATOM 831 C CA . LYS A 1 120 ? 25.667 45.035 14.594 1.00 18.29 100 LYS A CA 1
ATOM 832 C C . LYS A 1 120 ? 26.191 43.985 13.611 1.00 17.97 100 LYS A C 1
ATOM 833 O O . LYS A 1 120 ? 25.732 42.837 13.615 1.00 17.77 100 LYS A O 1
ATOM 839 N N . HIS A 1 121 ? 27.150 44.388 12.776 1.00 17.85 101 HIS A N 1
ATOM 840 C CA . HIS A 1 121 ? 27.858 43.467 11.883 1.00 17.41 101 HIS A CA 1
ATOM 841 C C . HIS A 1 121 ? 28.528 42.347 12.680 1.00 17.38 101 HIS A C 1
ATOM 842 O O . HIS A 1 121 ? 28.355 41.171 12.364 1.00 17.19 101 HIS A O 1
ATOM 849 N N . LEU A 1 122 ? 29.273 42.720 13.719 1.00 17.56 102 LEU A N 1
ATOM 850 C CA . LEU A 1 122 ? 29.983 41.753 14.561 1.00 17.85 102 LEU A CA 1
ATOM 851 C C . LEU A 1 122 ? 29.038 40.778 15.251 1.00 18.22 102 LEU A C 1
ATOM 852 O O . LEU A 1 122 ? 29.318 39.578 15.310 1.00 18.44 102 LEU A O 1
ATOM 857 N N . GLU A 1 123 ? 27.922 41.296 15.763 1.00 18.65 103 GLU A N 1
ATOM 858 C CA . GLU A 1 123 ? 26.919 40.465 16.416 1.00 19.09 103 GLU A CA 1
ATOM 859 C C . GLU A 1 123 ? 26.405 39.386 15.467 1.00 19.45 103 GLU A C 1
ATOM 860 O O . GLU A 1 123 ? 26.286 38.226 15.858 1.00 19.23 103 GLU A O 1
ATOM 866 N N . LYS A 1 124 ? 26.107 39.772 14.224 1.00 19.88 104 LYS A N 1
ATOM 867 C CA . LYS A 1 124 ? 25.660 38.819 13.204 1.00 20.38 104 LYS A CA 1
ATOM 868 C C . LYS A 1 124 ? 26.704 37.729 12.973 1.00 20.10 104 LYS A C 1
ATOM 869 O O . LYS A 1 124 ? 26.363 36.548 12.850 1.00 19.91 104 LYS A O 1
ATOM 875 N N . GLU A 1 125 ? 27.971 38.133 12.917 1.00 20.05 105 GLU A N 1
ATOM 876 C CA . GLU A 1 125 ? 29.071 37.199 12.668 1.00 20.18 105 GLU A CA 1
ATOM 877 C C . GLU A 1 125 ? 29.340 36.268 13.844 1.00 19.83 105 GLU A C 1
ATOM 878 O O . GLU A 1 125 ? 29.574 35.074 13.644 1.00 19.85 105 GLU A O 1
ATOM 884 N N . PHE A 1 126 ? 29.315 36.810 15.062 1.00 19.49 106 PHE A N 1
ATOM 885 C CA . PHE A 1 126 ? 29.507 35.989 16.259 1.00 19.41 106 PHE A CA 1
ATOM 886 C C . PHE A 1 126 ? 28.337 35.022 16.491 1.00 19.49 106 PHE A C 1
ATOM 887 O O . PHE A 1 126 ? 28.530 33.940 17.045 1.00 19.18 106 PHE A O 1
ATOM 895 N N . LYS A 1 127 ? 27.137 35.413 16.055 1.00 19.69 107 LYS A N 1
ATOM 896 C CA . LYS A 1 127 ? 25.983 34.508 16.033 1.00 20.36 107 LYS A CA 1
ATOM 897 C C . LYS A 1 127 ? 26.271 33.329 15.110 1.00 20.34 107 LYS A C 1
ATOM 898 O O . LYS A 1 127 ? 26.067 32.170 15.482 1.00 20.03 107 LYS A O 1
ATOM 904 N N . GLU A 1 128 ? 26.750 33.641 13.908 1.00 20.56 108 GLU A N 1
ATOM 905 C CA . GLU A 1 128 ? 27.106 32.624 12.929 1.00 21.24 108 GLU A CA 1
ATOM 906 C C . GLU A 1 128 ? 28.258 31.751 13.436 1.00 20.84 108 GLU A C 1
ATOM 907 O O . GLU A 1 128 ? 28.244 30.531 13.248 1.00 20.85 108 GLU A O 1
ATOM 913 N N . LEU A 1 129 ? 29.233 32.383 14.091 1.00 20.11 109 LEU A N 1
ATOM 914 C CA . LEU A 1 129 ? 30.354 31.679 14.714 1.00 19.75 109 LEU A CA 1
ATOM 915 C C . LEU A 1 129 ? 29.845 30.628 15.699 1.00 19.49 109 LEU A C 1
ATOM 916 O O . LEU A 1 129 ? 30.244 29.468 15.632 1.00 19.21 109 LEU A O 1
ATOM 921 N N . SER A 1 130 ? 28.973 31.054 16.614 1.00 19.11 110 SER A N 1
ATOM 922 C CA . SER A 1 130 ? 28.420 30.176 17.639 1.00 19.22 110 SER A CA 1
ATOM 923 C C . SER A 1 130 ? 27.680 28.982 17.031 1.00 19.42 110 SER A C 1
ATOM 924 O O . SER A 1 130 ? 27.902 27.84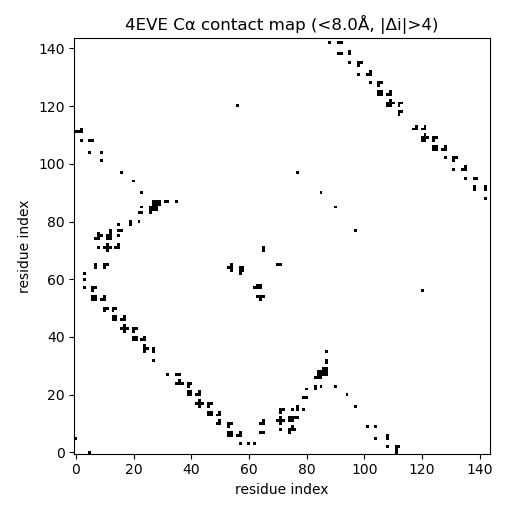2 17.438 1.00 19.15 110 SER A O 1
ATOM 927 N N . ASN A 1 131 ? 26.811 29.260 16.057 1.00 19.75 111 ASN A N 1
ATOM 928 C CA .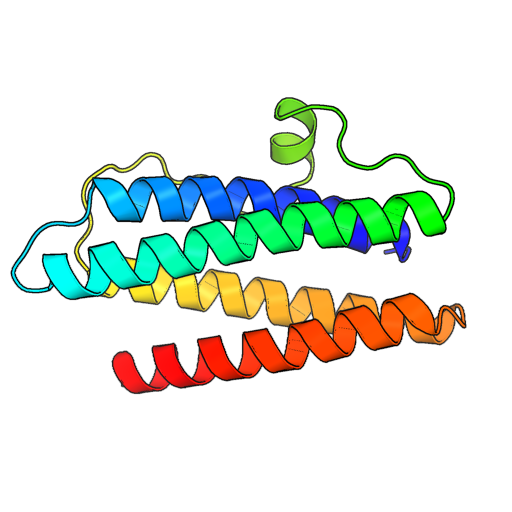 ASN A 1 131 ? 26.017 28.229 15.383 1.00 20.26 111 ASN A CA 1
ATOM 929 C C . ASN A 1 131 ? 26.868 27.236 14.613 1.00 20.59 111 ASN A C 1
ATOM 930 O O . ASN A 1 131 ? 26.645 26.026 14.692 1.00 20.88 111 ASN A O 1
ATOM 935 N N . THR A 1 132 ? 27.838 27.760 13.867 1.00 21.02 112 THR A N 1
ATOM 936 C CA . THR A 1 132 ? 28.749 26.946 13.073 1.00 21.49 112 THR A CA 1
ATOM 937 C C . THR A 1 132 ? 29.629 26.073 13.970 1.00 21.72 112 THR A C 1
ATOM 938 O O . THR A 1 132 ? 29.755 24.871 13.732 1.00 21.59 112 THR A O 1
ATOM 942 N N . ALA A 1 133 ? 30.204 26.672 15.011 1.00 21.98 113 ALA A N 1
ATOM 943 C CA . ALA A 1 133 ? 31.040 25.928 15.949 1.00 22.57 113 ALA A CA 1
ATOM 944 C C . ALA A 1 133 ? 30.254 24.837 16.677 1.00 23.16 113 ALA A C 1
ATOM 945 O O . ALA A 1 1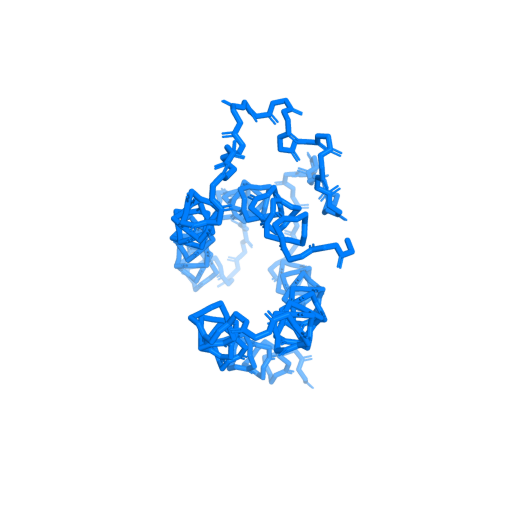33 ? 30.793 23.760 16.943 1.00 22.99 113 ALA A O 1
ATOM 947 N N . GLU A 1 134 ? 28.987 25.112 16.990 1.00 24.16 114 GLU A N 1
ATOM 948 C CA . GLU A 1 134 ? 28.140 24.127 17.660 1.00 25.52 114 GLU A CA 1
ATOM 949 C C . GLU A 1 134 ? 27.924 22.897 16.780 1.00 26.00 114 GLU A C 1
ATOM 950 O O . GLU A 1 134 ? 28.017 21.767 17.259 1.00 26.25 114 GLU A O 1
ATOM 956 N N . LYS A 1 135 ? 27.653 23.134 15.498 1.00 26.85 115 LYS A N 1
ATOM 957 C CA . LYS A 1 135 ? 27.468 22.070 14.504 1.00 27.88 115 LYS A CA 1
ATOM 958 C C . LYS A 1 135 ? 28.689 21.165 14.361 1.00 27.86 115 LYS A C 1
ATOM 959 O O . LYS A 1 135 ? 28.549 19.981 14.069 1.00 28.21 115 LYS A O 1
ATOM 965 N N . GLU A 1 136 ? 29.880 21.727 14.561 1.00 27.80 116 GLU A N 1
ATOM 966 C CA . GLU A 1 136 ? 31.124 20.956 14.503 1.00 27.65 116 GLU A CA 1
ATOM 967 C C . GLU A 1 136 ? 31.515 20.334 15.848 1.00 26.85 116 GLU A C 1
ATOM 968 O O . GLU A 1 136 ? 32.538 19.656 15.940 1.00 27.03 116 GLU A O 1
ATOM 974 N N . GLY A 1 137 ? 30.713 20.571 16.885 1.00 25.89 117 GLY A N 1
ATOM 975 C CA . GLY A 1 137 ? 31.026 20.087 18.235 1.00 24.46 117 GLY A CA 1
ATOM 976 C C . GLY A 1 137 ? 32.201 20.812 18.885 1.00 23.61 117 GLY A C 1
ATOM 977 O O . GLY A 1 137 ? 32.814 20.304 19.828 1.00 23.61 117 GLY A O 1
ATOM 978 N N . ASP A 1 138 ? 32.513 22.002 18.377 1.00 22.35 118 ASP A N 1
ATOM 979 C CA . ASP A 1 138 ? 33.588 22.831 18.917 1.00 21.18 118 ASP A CA 1
ATOM 980 C C . ASP A 1 138 ? 33.066 23.634 20.115 1.00 20.42 118 ASP A C 1
ATOM 981 O O . ASP A 1 138 ? 32.722 24.810 19.988 1.00 19.97 118 ASP A O 1
ATOM 986 N N . LYS A 1 139 ? 33.027 22.981 21.275 1.00 19.54 119 LYS A N 1
ATOM 987 C CA . LYS A 1 139 ? 32.459 23.546 22.507 1.00 18.94 119 LYS A CA 1
ATOM 988 C C . LYS A 1 139 ? 33.156 24.825 22.995 1.00 18.20 119 LYS A C 1
ATOM 989 O O . LYS A 1 139 ? 32.502 25.739 23.505 1.00 17.94 119 LYS A O 1
ATOM 995 N N . VAL A 1 140 ? 34.476 24.881 22.841 1.00 17.23 120 VAL A N 1
ATOM 996 C CA . VAL A 1 140 ? 35.257 26.023 23.321 1.00 16.54 120 VAL A CA 1
ATOM 997 C C . VAL A 1 140 ? 34.976 27.288 22.505 1.00 16.32 120 VAL A C 1
ATOM 998 O O . VAL A 1 140 ? 34.808 28.366 23.079 1.00 16.21 120 VAL A O 1
ATOM 1002 N N . THR A 1 141 ? 34.921 27.157 21.179 1.00 16.10 121 THR A N 1
ATOM 1003 C CA . THR A 1 141 ? 34.597 28.305 20.324 1.00 15.93 121 THR A CA 1
ATOM 1004 C C . THR A 1 141 ? 33.173 28.809 20.580 1.00 15.81 121 THR A C 1
ATOM 1005 O O . THR A 1 141 ? 32.938 30.018 20.571 1.00 15.84 121 THR A O 1
ATOM 1009 N N . VAL A 1 142 ? 32.238 27.888 20.818 1.00 15.55 122 VAL A N 1
ATOM 1010 C CA . VAL A 1 142 ? 30.864 28.258 21.182 1.00 15.76 122 VAL A CA 1
ATOM 1011 C C . VAL A 1 142 ? 30.850 29.153 22.425 1.00 15.43 122 VAL A C 1
ATOM 1012 O O . VAL A 1 142 ? 30.239 30.221 22.409 1.00 15.73 122 VAL A O 1
ATOM 1016 N N . THR A 1 143 ? 31.526 28.710 23.488 1.00 15.31 123 THR A N 1
ATOM 1017 C CA . THR A 1 143 ? 31.645 29.482 24.725 1.00 15.20 123 THR A CA 1
ATOM 1018 C C . THR A 1 143 ? 32.223 30.865 24.437 1.00 15.15 123 THR A C 1
ATOM 1019 O O . THR A 1 143 ? 31.660 31.876 24.865 1.00 14.91 123 THR A O 1
ATOM 1023 N N . TYR A 1 144 ? 33.346 30.899 23.714 1.00 14.96 124 TYR A N 1
ATOM 1024 C CA . TYR A 1 144 ? 33.977 32.161 23.348 1.00 14.86 124 TYR A CA 1
ATOM 1025 C C . TYR A 1 144 ? 33.004 33.068 22.583 1.00 14.91 124 TYR A C 1
ATOM 1026 O O . TYR A 1 144 ? 32.876 34.252 22.900 1.00 14.83 124 TYR A O 1
ATOM 1035 N N . ALA A 1 145 ? 32.327 32.507 21.579 1.00 15.11 125 ALA A N 1
ATOM 1036 C CA . ALA A 1 145 ? 31.397 33.275 20.745 1.00 15.52 125 ALA A CA 1
ATOM 1037 C C . ALA A 1 145 ? 30.241 33.844 21.561 1.00 15.70 125 ALA A C 1
ATOM 1038 O O . ALA A 1 145 ? 29.866 35.007 21.400 1.00 15.80 125 ALA A O 1
ATOM 1040 N N . ASP A 1 146 ? 29.685 33.019 22.443 1.00 15.84 126 ASP A N 1
ATOM 1041 C CA . ASP A 1 146 ? 28.548 33.436 23.248 1.00 16.15 126 ASP A CA 1
ATOM 1042 C C . ASP A 1 146 ? 28.946 34.524 24.249 1.00 16.31 126 ASP A C 1
ATOM 1043 O O . ASP A 1 146 ? 28.170 35.444 24.506 1.00 16.28 126 ASP A O 1
ATOM 1048 N N . ASP A 1 147 ? 30.163 34.428 24.784 1.00 16.51 127 ASP A N 1
ATOM 1049 C CA . ASP A 1 147 ? 30.690 35.449 25.683 1.00 16.94 127 ASP A CA 1
ATOM 1050 C C . ASP A 1 147 ? 30.861 36.787 24.959 1.00 16.89 127 ASP A C 1
ATOM 1051 O O . ASP A 1 147 ? 30.556 37.841 25.520 1.00 16.75 127 ASP A O 1
ATOM 1056 N N . GLN A 1 148 ? 31.334 36.739 23.714 1.00 16.81 128 GLN A N 1
ATOM 1057 C CA . GLN A 1 148 ? 31.499 37.954 22.919 1.00 17.18 128 GLN A CA 1
ATOM 1058 C C . GLN A 1 148 ? 30.154 38.572 22.581 1.00 17.02 128 GLN A C 1
ATOM 1059 O O . GLN A 1 148 ? 30.008 39.788 22.615 1.00 17.10 128 GLN A O 1
ATOM 1065 N N . LEU A 1 149 ? 29.175 37.719 22.282 1.00 17.07 129 LEU A N 1
ATOM 1066 C CA . LEU A 1 149 ? 27.801 38.153 22.033 1.00 16.97 129 LEU A CA 1
ATOM 1067 C C . LEU A 1 149 ? 27.224 38.973 23.182 1.00 16.75 129 LEU A C 1
ATOM 1068 O O . LEU A 1 149 ? 26.560 39.989 22.947 1.00 16.59 129 LEU A O 1
ATOM 1073 N N . ALA A 1 150 ? 27.475 38.532 24.416 1.00 16.22 130 ALA A N 1
ATOM 1074 C CA . ALA A 1 150 ? 27.037 39.271 25.609 1.00 16.18 130 ALA A CA 1
ATOM 1075 C C . ALA A 1 150 ? 27.633 40.679 25.661 1.00 16.16 130 ALA A C 1
ATOM 1076 O O . ALA A 1 150 ? 26.937 41.651 25.978 1.00 15.93 130 ALA A O 1
ATOM 1078 N N . LYS A 1 151 ? 28.922 40.784 25.346 1.00 16.16 131 LYS A N 1
ATOM 1079 C CA . LYS A 1 151 ? 29.605 42.071 25.343 1.00 16.44 131 LYS A CA 1
ATOM 1080 C C . LYS A 1 151 ? 29.026 42.976 24.261 1.00 16.16 131 LYS A C 1
ATOM 1081 O O . LYS A 1 151 ? 28.737 44.143 24.511 1.00 15.99 131 LYS A O 1
ATOM 1087 N N . LEU A 1 152 ? 28.854 42.417 23.064 1.00 16.05 132 LEU A N 1
ATOM 1088 C CA . LEU A 1 152 ? 28.310 43.154 21.926 1.00 15.80 132 LEU A CA 1
ATOM 1089 C C . LEU A 1 152 ? 26.878 43.631 22.175 1.00 15.87 132 LEU A C 1
ATOM 1090 O O . LEU A 1 152 ? 26.541 44.772 21.856 1.00 15.81 132 LEU A O 1
ATOM 1095 N N . GLN A 1 153 ? 26.043 42.765 22.748 1.00 15.71 133 GLN A N 1
ATOM 1096 C CA . GLN A 1 153 ? 24.654 43.133 23.062 1.00 15.99 133 GLN A CA 1
ATOM 1097 C C . GLN A 1 153 ? 24.577 44.328 24.017 1.00 15.92 133 GLN A C 1
ATOM 1098 O O . GLN A 1 153 ? 23.711 45.194 23.868 1.00 16.08 133 GLN A O 1
ATOM 1104 N N . LYS A 1 154 ? 25.483 44.371 24.993 1.00 15.94 134 LYS A N 1
ATOM 1105 C CA . LYS A 1 154 ? 25.561 45.506 25.914 1.00 16.02 134 LYS A CA 1
ATOM 1106 C C . LYS A 1 154 ? 25.992 46.791 25.206 1.00 16.11 134 LYS A C 1
ATOM 1107 O O . LYS A 1 154 ? 25.396 47.850 25.415 1.00 16.04 134 LYS A O 1
ATOM 1113 N N . SER A 1 155 ? 27.034 46.690 24.382 1.00 16.06 135 SER A N 1
ATOM 1114 C CA . SER A 1 155 ? 27.547 47.841 23.644 1.00 16.33 135 SER A CA 1
ATOM 1115 C C . SER A 1 155 ? 26.489 48.417 22.707 1.00 16.30 135 SER A C 1
ATOM 1116 O O . SER A 1 155 ? 26.311 49.636 22.640 1.00 16.24 135 SER A O 1
ATOM 1119 N N . ILE A 1 156 ? 25.792 47.527 22.000 1.00 16.20 136 ILE A N 1
ATOM 1120 C CA . ILE A 1 156 ? 24.727 47.902 21.070 1.00 16.42 136 ILE A CA 1
ATOM 1121 C C . ILE A 1 156 ? 23.578 48.606 21.803 1.00 16.80 136 ILE A C 1
ATOM 1122 O O . ILE A 1 156 ? 23.125 49.673 21.376 1.00 16.92 136 ILE A O 1
ATOM 1127 N N . TRP A 1 157 ? 23.129 48.021 22.914 1.00 17.16 137 TRP A N 1
ATOM 1128 C CA . TRP A 1 157 ? 22.044 48.600 23.697 1.00 17.41 137 TRP A CA 1
ATOM 1129 C C . TRP A 1 157 ? 22.359 50.030 24.139 1.00 17.73 137 TRP A C 1
ATOM 1130 O O . TRP A 1 157 ? 21.510 50.919 24.051 1.00 17.69 137 TRP A O 1
ATOM 1141 N N . MET A 1 158 ? 23.583 50.243 24.607 1.00 18.15 138 MET A N 1
ATOM 1142 C CA . MET A 1 158 ? 23.993 51.547 25.112 1.00 19.02 138 MET A CA 1
ATOM 1143 C C . MET A 1 158 ? 24.105 52.597 24.015 1.00 19.07 138 MET A C 1
ATOM 1144 O O . MET A 1 158 ? 23.694 53.743 24.206 1.00 18.41 138 MET A O 1
ATOM 1149 N N . LEU A 1 159 ? 24.646 52.201 22.866 1.00 19.49 139 LEU A N 1
ATOM 1150 C CA . LEU A 1 159 ? 24.715 53.103 21.719 1.00 20.22 139 LEU A CA 1
ATOM 1151 C C . LEU A 1 159 ? 23.319 53.423 21.170 1.00 20.46 139 LEU A C 1
ATOM 1152 O O . LEU A 1 159 ? 23.041 54.566 20.802 1.00 20.41 139 LEU A O 1
ATOM 1157 N N . GLN A 1 160 ? 22.436 52.426 21.144 1.00 20.93 140 GLN A N 1
ATOM 1158 C CA . GLN A 1 160 ? 21.048 52.653 20.721 1.00 21.63 140 GLN A CA 1
ATOM 1159 C C . GLN A 1 160 ? 20.305 53.626 21.646 1.00 21.87 140 GLN A C 1
ATOM 1160 O O . GLN A 1 160 ? 19.556 54.490 21.173 1.00 21.46 140 GLN A O 1
ATOM 1166 N N . ALA A 1 161 ? 20.529 53.493 22.954 1.00 22.13 141 ALA A N 1
ATOM 1167 C CA . ALA A 1 161 ? 19.934 54.403 23.932 1.00 22.74 141 ALA A CA 1
ATOM 1168 C C . ALA A 1 161 ? 20.468 55.823 23.736 1.00 23.31 141 ALA A C 1
ATOM 1169 O O . ALA A 1 161 ? 19.694 56.786 23.693 1.00 23.17 141 ALA A O 1
ATOM 1171 N N . HIS A 1 162 ? 21.788 55.936 23.594 1.00 24.01 142 HIS A N 1
ATOM 1172 C CA . HIS A 1 162 ? 22.454 57.213 23.338 1.00 25.01 142 HIS A CA 1
ATOM 1173 C C . HIS A 1 162 ? 21.889 57.932 22.109 1.00 25.34 142 HIS A C 1
ATOM 1174 O O . HIS A 1 162 ? 21.732 59.155 22.109 1.00 25.31 142 HIS A O 1
ATOM 1181 N N . LEU A 1 163 ? 21.581 57.161 21.072 1.00 25.77 143 LEU A N 1
ATOM 1182 C CA . LEU A 1 163 ? 21.140 57.713 19.795 1.00 26.33 143 LEU A CA 1
ATOM 1183 C C . LEU A 1 163 ? 19.620 57.847 19.670 1.00 26.76 143 LEU A C 1
ATOM 1184 O O . LEU A 1 163 ? 19.127 58.353 18.664 1.00 26.83 143 LEU A O 1
ATOM 1189 N N . ALA A 1 164 ? 18.886 57.397 20.687 1.00 27.34 144 ALA A N 1
ATOM 1190 C CA . ALA A 1 164 ? 17.420 57.433 20.655 1.00 28.06 144 ALA A CA 1
ATOM 1191 C C . ALA A 1 164 ? 16.862 58.830 20.930 1.00 28.52 144 ALA A C 1
ATOM 1192 O O . ALA A 1 164 ? 15.683 59.085 20.673 1.00 29.07 144 ALA A O 1
#

Foldseek 3Di:
DALLLLLQQLLLQLQLVLVQLVLCLVQEDDPCNVVSVVVSVVVSVVSVVSNVVSQVVNVVVVHGHDDDNVSSVVSYPDDHDPDRHDYSLVSLVNVLVSLVVLLVSLVVSLVNCVVVVVVVSNVVSVVVNVVSVVSNVVSVVVND

Sequence (144 aa):
MKTFEILKHLQADAIVLFMKVHNFHWNVKGTDFFNVHKATEEIYEEFADMFDDLAERIVQLGHHPLVTLSEAIKLTRVKEETKTSFHSKDIFKEILEDYKHLEKEFKELSNTAEKEGDKVTVTYADDQLAKLQKSIWMLQAHLA

Nearest PDB structures (foldseek):
  4eve-assembly1_A  TM=1.007E+00  e=7.818E-19  Helicobacter pylori
  3t9j-assembly1_A-4  TM=1.005E+00  e=2.283E-18  Helicobacter pylori
  3t9j-assembly1_A-6  TM=1.005E+00  e=2.660E-18  Helicobacter pylori
  3t9j-assembly1_A-9  TM=1.005E+00  e=2.660E-18  Helicobacter pylori
  3t9j-assembly1_A-11  TM=1.005E+00  e=2.660E-18  Helicobacter pylori

Secondary structure (DSSP, 8-state):
--HHHHHHHHHHHHHHHHHHHHHHHHH--STTHHHHHHHHHHHHHHHHHHHHHHHHHHHHTT------HHHHHHH--SPPP------HHHHHHHHHHHHHHHHHHHHHHHHHHHHTT-HHHHHHHHHHHHHHHHHHHHHHHHH-

Radius of gyration: 15.46 Å; Cα contacts (8 Å, |Δi|>4): 165; chains: 1; bounding box: 33×50×24 Å

CATH classification: 1.20.1260.10

B-factor: mean 23.16, std 7.63, range [13.12, 53.98]